Protein AF-X1MG03-F1 (afdb_monomer_lite)

pLDDT: mean 82.65, std 14.39, range [46.81, 97.56]

Radius of gyration: 18.46 Å; chains: 1; bounding box: 47×20×49 Å

InterPro domains:
  IPR018658 Domain of unknown function DUF2089 [PF09862] (13-58)

Foldseek 3Di:
DDDPPDPDLLVPDDPVLNVLVVVCVVCVNPLVSVCVVVVDDPVVNVVSVVSNCVSSVHDDDPPVPQLVNCVVVVVDDPVRNVVVVVVVVVD

Secondary structure (DSSP, 8-state):
--------SGGGS-HHHHHHHHHHHHTTT-HHHHHHHH---HHHHHHHHHHHHHHTTPPP------HHHHHHTTSS-HHHHHHHHHHHHT-

Sequence (91 aa):
MKKDFSPCEFCQLPEDDYEFLKIFVRTQGKITDIEKILGISYPTIKAKIDDLLKNLKLSPIEEKQDPLDALSQGKLSVDEAVAILKQRRKK

Structure (mmCIF, N/CA/C/O backbone):
data_AF-X1MG03-F1
#
_entry.id   AF-X1MG03-F1
#
loop_
_atom_site.group_PDB
_atom_site.id
_atom_site.type_symbol
_atom_site.label_atom_id
_atom_site.label_alt_id
_atom_site.label_comp_id
_atom_site.label_asym_id
_atom_site.label_entity_id
_atom_site.label_seq_id
_atom_site.pdbx_PDB_ins_code
_atom_site.Cartn_x
_atom_site.Cartn_y
_atom_site.Cartn_z
_atom_site.occupancy
_atom_site.B_iso_or_equiv
_atom_site.auth_seq_id
_atom_site.auth_c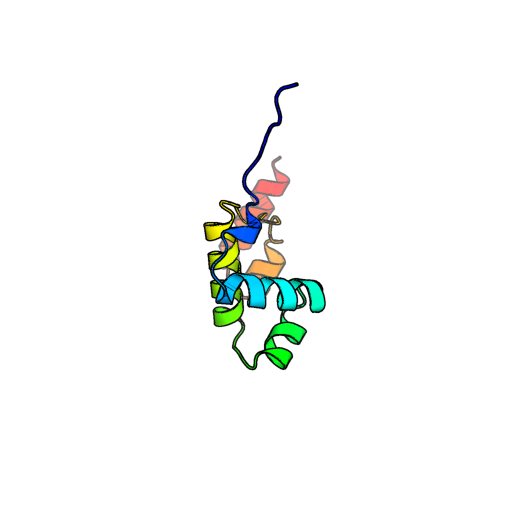omp_id
_atom_site.auth_asym_id
_atom_site.auth_atom_id
_atom_site.pdbx_PDB_model_num
ATOM 1 N N . MET A 1 1 ? 32.854 13.274 -15.719 1.00 46.81 1 MET A N 1
ATOM 2 C CA . MET A 1 1 ? 31.454 13.308 -15.245 1.00 46.81 1 MET A CA 1
ATOM 3 C C . MET A 1 1 ? 31.056 11.902 -14.833 1.00 46.81 1 MET A C 1
ATOM 5 O O . MET A 1 1 ? 30.922 11.055 -15.707 1.00 46.81 1 MET A O 1
ATOM 9 N N . LYS A 1 2 ? 30.934 11.623 -13.531 1.00 48.94 2 LYS A N 1
ATOM 10 C CA . LYS A 1 2 ? 30.268 10.396 -13.083 1.00 48.94 2 LYS A CA 1
ATOM 11 C C . LYS A 1 2 ? 28.776 10.593 -13.338 1.00 48.94 2 LYS A C 1
ATOM 13 O O . LYS A 1 2 ? 28.187 11.515 -12.789 1.00 48.94 2 LYS A O 1
ATOM 18 N N . LYS A 1 3 ? 28.203 9.810 -14.249 1.00 57.22 3 LYS A N 1
ATOM 19 C CA . LYS A 1 3 ? 26.751 9.668 -14.328 1.00 57.22 3 LYS A CA 1
ATOM 20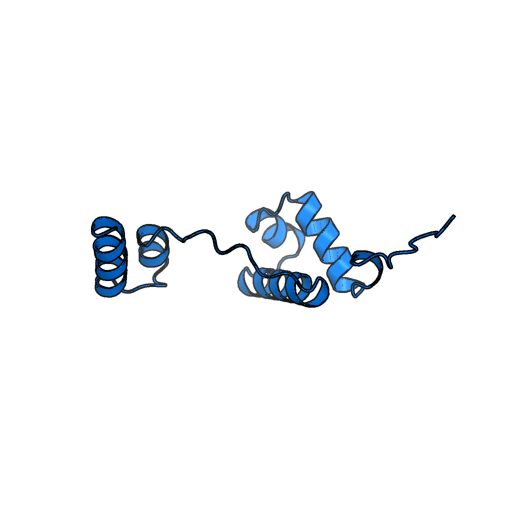 C C . LYS A 1 3 ? 26.376 8.661 -13.251 1.00 57.22 3 LYS A C 1
ATOM 22 O O . LYS A 1 3 ? 26.634 7.473 -13.426 1.00 57.22 3 LYS A O 1
ATOM 27 N N . ASP A 1 4 ? 25.833 9.147 -12.144 1.00 63.53 4 ASP A N 1
ATOM 28 C CA . ASP A 1 4 ? 25.174 8.294 -11.163 1.00 63.53 4 ASP A CA 1
ATOM 29 C C . ASP A 1 4 ? 23.839 7.857 -11.769 1.00 63.53 4 ASP A C 1
ATOM 31 O O . ASP A 1 4 ? 22.823 8.543 -11.682 1.00 63.53 4 ASP A O 1
ATOM 35 N N . PHE A 1 5 ? 23.866 6.739 -12.491 1.00 69.81 5 PHE A N 1
ATOM 36 C CA . PHE A 1 5 ? 22.651 6.063 -12.918 1.00 69.81 5 PHE A CA 1
ATOM 37 C C . PHE A 1 5 ? 22.116 5.270 -11.731 1.00 69.81 5 PHE A C 1
ATOM 39 O O . PHE A 1 5 ? 22.410 4.085 -11.578 1.00 69.81 5 PHE A O 1
ATOM 46 N N . SER A 1 6 ? 21.354 5.937 -10.869 1.00 73.00 6 SER A N 1
ATOM 47 C CA . SER A 1 6 ? 20.580 5.242 -9.847 1.00 73.00 6 SER A CA 1
ATOM 48 C C . SER A 1 6 ? 19.435 4.488 -10.530 1.00 73.00 6 SER A C 1
ATOM 50 O O . SER A 1 6 ? 18.694 5.098 -11.310 1.00 73.00 6 SER A O 1
ATOM 52 N N . PRO A 1 7 ? 19.274 3.176 -10.292 1.00 76.50 7 PRO A N 1
ATOM 53 C CA . PRO A 1 7 ? 18.117 2.451 -10.790 1.00 76.50 7 PRO A CA 1
ATOM 54 C C . PRO A 1 7 ? 16.839 3.057 -10.198 1.00 76.50 7 PRO A C 1
ATOM 56 O O . PRO A 1 7 ? 16.777 3.381 -9.016 1.00 76.50 7 PRO A O 1
ATOM 59 N N . CYS A 1 8 ? 15.825 3.235 -11.041 1.00 87.25 8 CYS A N 1
ATOM 60 C CA . CYS A 1 8 ? 14.514 3.722 -10.627 1.00 87.25 8 CYS A CA 1
ATOM 61 C C . CYS A 1 8 ? 13.823 2.667 -9.748 1.00 87.25 8 CYS A C 1
ATOM 63 O O . CYS A 1 8 ? 13.449 1.606 -10.246 1.00 87.25 8 CYS A O 1
ATOM 65 N N . GLU A 1 9 ? 13.631 2.967 -8.463 1.00 88.81 9 GLU A N 1
ATOM 66 C CA . GLU A 1 9 ? 13.058 2.036 -7.475 1.00 88.81 9 GLU A CA 1
ATOM 67 C C . GLU A 1 9 ? 11.599 1.672 -7.799 1.00 88.81 9 GLU A C 1
ATOM 69 O O . GLU A 1 9 ? 11.200 0.518 -7.684 1.00 88.81 9 GLU A O 1
ATOM 74 N N . PHE A 1 10 ? 10.820 2.624 -8.320 1.00 90.56 10 PHE A N 1
ATOM 75 C CA . PHE A 1 10 ? 9.434 2.388 -8.744 1.00 90.56 10 PHE A CA 1
ATOM 76 C C . PHE A 1 10 ? 9.324 1.569 -10.034 1.00 90.56 10 PHE A C 1
ATOM 78 O O . PHE A 1 10 ? 8.332 0.880 -10.246 1.00 90.56 10 PHE A O 1
ATOM 85 N N . CYS A 1 11 ? 10.340 1.629 -10.898 1.00 89.88 11 CYS A N 1
ATOM 86 C CA . CYS A 1 11 ? 10.368 0.905 -12.167 1.00 89.88 11 CYS A CA 1
ATOM 87 C C . CYS A 1 11 ? 10.656 -0.593 -11.974 1.00 89.88 11 CYS A C 1
ATOM 89 O O . CYS A 1 11 ? 10.582 -1.358 -12.930 1.00 89.88 11 CYS A O 1
ATOM 91 N N . GLN A 1 12 ? 11.024 -0.997 -10.755 1.00 89.88 12 GLN A N 1
ATOM 92 C CA . GLN A 1 12 ? 11.275 -2.385 -10.369 1.00 89.88 12 GLN A CA 1
ATOM 93 C C . GLN A 1 12 ? 10.076 -3.026 -9.659 1.00 89.88 12 GLN A C 1
ATOM 95 O O . GLN A 1 12 ? 10.148 -4.200 -9.298 1.00 89.88 12 GLN A O 1
ATOM 100 N N . LEU A 1 13 ? 8.992 -2.272 -9.443 1.00 94.25 13 LEU A N 1
ATOM 101 C CA . LEU A 1 13 ? 7.783 -2.808 -8.832 1.00 94.25 13 LEU A CA 1
ATOM 102 C C . LEU A 1 13 ? 7.133 -3.860 -9.744 1.00 94.25 13 LEU A C 1
ATOM 104 O O . LEU A 1 13 ? 7.116 -3.678 -10.965 1.00 94.25 13 LEU A O 1
ATOM 108 N N . PRO A 1 14 ? 6.552 -4.929 -9.169 1.00 94.38 14 PRO A N 1
ATOM 109 C CA . PRO A 1 14 ? 5.621 -5.784 -9.893 1.00 94.38 14 PRO A CA 1
ATOM 110 C C . PRO A 1 14 ? 4.494 -4.960 -10.530 1.00 94.38 14 PRO A C 1
ATOM 112 O O . PRO A 1 14 ? 4.078 -3.940 -9.978 1.00 94.38 14 PRO A O 1
ATOM 115 N N . GLU A 1 15 ? 3.969 -5.415 -11.669 1.00 94.75 15 GLU A N 1
ATOM 116 C CA . GLU A 1 15 ? 2.911 -4.704 -12.403 1.00 94.75 15 GLU A CA 1
ATOM 117 C C . GLU A 1 15 ? 1.685 -4.420 -11.519 1.00 94.75 15 GLU A C 1
ATOM 119 O O . GLU A 1 15 ? 1.216 -3.284 -11.459 1.00 94.75 15 GLU A O 1
ATOM 124 N N . ASP A 1 16 ? 1.247 -5.411 -10.739 1.00 94.25 16 ASP A N 1
ATOM 125 C CA . ASP A 1 16 ? 0.116 -5.281 -9.811 1.00 94.25 16 ASP A CA 1
ATOM 126 C C . ASP A 1 16 ? 0.326 -4.191 -8.748 1.00 94.25 16 ASP A C 1
ATOM 128 O O . ASP A 1 16 ? -0.608 -3.463 -8.395 1.00 94.25 16 ASP A O 1
ATOM 132 N N . ASP A 1 17 ? 1.551 -4.061 -8.242 1.00 95.56 17 ASP A N 1
ATOM 133 C CA . ASP A 1 17 ? 1.910 -3.062 -7.237 1.00 95.56 17 ASP A CA 1
ATOM 134 C C . ASP A 1 17 ? 2.005 -1.670 -7.853 1.00 95.56 17 ASP A C 1
ATOM 136 O O . ASP A 1 17 ? 1.573 -0.685 -7.252 1.00 95.56 17 ASP A O 1
ATOM 140 N N . TYR A 1 18 ? 2.524 -1.580 -9.077 1.00 96.12 18 TYR A N 1
ATOM 141 C CA . TYR A 1 18 ? 2.575 -0.332 -9.825 1.00 96.12 18 TYR A CA 1
ATOM 142 C C . TYR A 1 18 ? 1.166 0.191 -10.154 1.00 96.12 18 TYR A C 1
ATOM 144 O O . TYR A 1 18 ? 0.876 1.378 -9.969 1.00 96.12 18 TYR A O 1
ATOM 152 N N . GLU A 1 19 ? 0.257 -0.686 -10.587 1.00 96.44 19 GLU A N 1
ATOM 153 C CA . GLU A 1 19 ? -1.153 -0.343 -10.799 1.00 96.44 19 GLU A CA 1
ATOM 154 C C . GLU A 1 19 ? -1.831 0.091 -9.497 1.00 96.44 19 GLU A C 1
ATOM 156 O O . GLU A 1 19 ? -2.508 1.126 -9.454 1.00 96.44 19 GLU A O 1
ATOM 161 N N . PHE A 1 20 ? -1.599 -0.645 -8.407 1.00 97.12 20 PHE A N 1
ATOM 162 C CA . PHE A 1 20 ? -2.132 -0.280 -7.100 1.00 97.12 20 PHE A CA 1
ATOM 163 C C . PHE A 1 20 ? -1.605 1.081 -6.623 1.00 97.12 20 PHE A C 1
ATOM 165 O O . PHE A 1 20 ? -2.392 1.901 -6.145 1.00 97.12 20 PHE A O 1
ATOM 172 N N . LEU A 1 21 ? -0.317 1.381 -6.820 1.00 97.00 21 LEU A N 1
ATOM 173 C CA . LEU A 1 21 ? 0.282 2.670 -6.472 1.00 97.00 21 LEU A CA 1
ATOM 174 C C . LEU A 1 21 ? -0.393 3.833 -7.214 1.00 97.00 21 LEU A C 1
ATOM 176 O O . LEU A 1 21 ? -0.695 4.860 -6.605 1.00 97.00 21 LEU A O 1
ATOM 180 N N . LYS A 1 22 ? -0.692 3.678 -8.511 1.00 97.44 22 LYS A N 1
ATOM 181 C CA . LYS A 1 22 ? -1.426 4.701 -9.279 1.00 97.44 22 LYS A CA 1
ATOM 182 C C . LYS A 1 22 ? -2.812 4.963 -8.695 1.00 97.44 22 LYS A C 1
ATOM 184 O O . LYS A 1 22 ? -3.227 6.120 -8.602 1.00 97.44 22 LYS A O 1
ATOM 189 N N . ILE A 1 23 ? -3.521 3.912 -8.285 1.00 97.56 23 ILE A N 1
ATOM 190 C CA . ILE A 1 23 ? -4.837 4.037 -7.644 1.00 97.56 23 ILE A CA 1
ATOM 191 C C . ILE A 1 23 ? -4.702 4.727 -6.291 1.00 97.56 23 ILE A C 1
ATOM 193 O O . ILE A 1 23 ? -5.441 5.669 -6.019 1.00 97.56 23 ILE A O 1
ATOM 197 N N . PHE A 1 24 ? -3.731 4.313 -5.480 1.00 96.81 24 PHE A N 1
ATOM 198 C CA . PHE A 1 24 ? -3.460 4.907 -4.177 1.00 96.81 24 PHE A CA 1
ATOM 199 C C . PHE A 1 24 ? -3.190 6.417 -4.284 1.00 96.81 24 PHE A C 1
ATOM 201 O O . PHE A 1 24 ? -3.769 7.208 -3.541 1.00 96.81 24 PHE A O 1
ATOM 208 N N . VAL A 1 25 ? -2.371 6.845 -5.251 1.00 96.88 25 VAL A N 1
ATOM 209 C CA . VAL A 1 25 ? -2.112 8.273 -5.507 1.00 96.88 25 VAL A CA 1
ATOM 210 C C . VAL A 1 25 ? -3.374 8.983 -6.003 1.00 96.88 25 VAL A C 1
ATOM 212 O O . VAL A 1 25 ? -3.691 10.073 -5.526 1.00 96.88 25 VAL A O 1
ATOM 215 N N . ARG A 1 26 ? -4.136 8.366 -6.916 1.00 97.56 26 ARG A N 1
ATOM 216 C CA . ARG A 1 26 ? -5.391 8.924 -7.449 1.00 97.56 26 ARG A CA 1
ATOM 217 C C . ARG A 1 26 ? -6.434 9.170 -6.355 1.00 97.56 26 ARG A C 1
ATOM 219 O O . ARG A 1 26 ? -7.176 10.145 -6.445 1.00 97.56 26 ARG A O 1
ATOM 226 N N . THR A 1 27 ? -6.495 8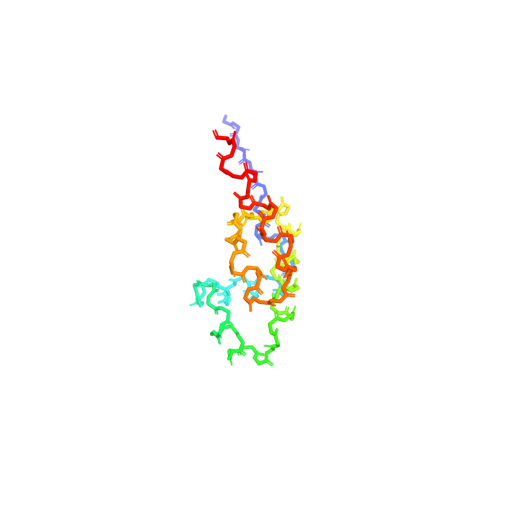.317 -5.336 1.00 96.12 27 THR A N 1
ATOM 227 C CA . THR A 1 27 ? -7.403 8.470 -4.187 1.00 96.12 27 THR A CA 1
ATOM 228 C C . THR A 1 27 ? -6.802 9.289 -3.048 1.00 96.12 27 THR A C 1
ATOM 230 O O . THR A 1 27 ? -7.449 9.461 -2.016 1.00 96.12 27 THR A O 1
ATOM 233 N N . GLN A 1 28 ? -5.576 9.800 -3.201 1.00 95.75 28 GLN A N 1
ATOM 234 C CA . GLN A 1 28 ? -4.836 10.490 -2.139 1.00 95.75 28 GLN A CA 1
ATOM 235 C C . GLN A 1 28 ? -4.692 9.628 -0.868 1.00 95.75 28 GLN A C 1
ATOM 237 O O . GLN A 1 28 ? -4.715 10.148 0.245 1.00 95.75 28 GLN A O 1
ATOM 242 N N . GLY A 1 29 ? -4.619 8.303 -1.022 1.00 88.94 29 GLY A N 1
ATOM 243 C CA . GLY A 1 29 ? -4.550 7.350 0.087 1.00 88.94 29 GLY A CA 1
ATOM 244 C C . GLY A 1 29 ? -5.860 7.151 0.859 1.00 88.94 29 GLY A C 1
ATOM 245 O O . GLY A 1 29 ? -5.862 6.476 1.888 1.00 88.94 29 GLY A O 1
ATOM 246 N N . LYS A 1 30 ? -6.993 7.697 0.392 1.00 89.06 30 LYS A N 1
ATOM 247 C CA . LYS A 1 30 ? -8.299 7.494 1.036 1.00 89.06 30 LYS A CA 1
ATOM 248 C C . LYS A 1 30 ? -8.755 6.050 0.868 1.00 89.06 30 LYS A C 1
ATOM 250 O O . LYS A 1 30 ? -9.218 5.650 -0.197 1.00 89.06 30 LYS A O 1
ATOM 255 N N . ILE A 1 31 ? -8.665 5.284 1.950 1.00 90.38 31 ILE A N 1
ATOM 256 C CA . ILE A 1 31 ? -9.031 3.864 1.997 1.00 90.38 31 ILE A CA 1
ATOM 257 C C . ILE A 1 31 ? -10.456 3.620 1.493 1.00 90.38 31 ILE A C 1
ATOM 259 O O . ILE A 1 31 ? -10.656 2.746 0.661 1.00 90.38 31 ILE A O 1
ATOM 263 N N . THR A 1 32 ? -11.422 4.432 1.923 1.00 88.75 32 THR A N 1
ATOM 264 C CA . THR A 1 32 ? -12.831 4.300 1.518 1.00 88.75 32 THR A CA 1
ATOM 265 C C . THR A 1 32 ? -13.040 4.462 0.013 1.00 88.75 32 THR A C 1
ATOM 267 O O . THR A 1 32 ? -13.926 3.829 -0.559 1.00 88.75 32 THR A O 1
ATOM 270 N N . ASP A 1 33 ? -12.234 5.293 -0.646 1.00 95.44 33 ASP A N 1
ATOM 271 C CA . ASP A 1 33 ? -12.295 5.470 -2.096 1.00 95.44 33 ASP A CA 1
ATOM 272 C C . ASP A 1 33 ? -11.606 4.305 -2.817 1.00 95.44 33 ASP A C 1
ATOM 274 O O . ASP A 1 33 ? -12.093 3.847 -3.849 1.00 95.44 33 ASP A O 1
ATOM 278 N N . ILE A 1 34 ? -10.524 3.764 -2.246 1.00 96.25 34 ILE A N 1
ATOM 279 C CA . ILE A 1 34 ? -9.851 2.564 -2.763 1.00 96.25 34 ILE A CA 1
ATOM 280 C C . ILE A 1 34 ? -10.783 1.347 -2.670 1.00 96.25 34 ILE A C 1
ATOM 282 O O . ILE A 1 34 ? -10.920 0.626 -3.654 1.00 96.25 34 ILE A O 1
ATOM 286 N N . GLU A 1 35 ? -11.468 1.150 -1.538 1.00 93.12 35 GLU A N 1
ATOM 287 C CA . GLU A 1 35 ? -12.462 0.080 -1.353 1.00 93.12 35 GLU A CA 1
ATOM 288 C C . GLU A 1 35 ? -13.559 0.155 -2.418 1.00 93.12 35 GLU A C 1
ATOM 290 O O . GLU A 1 35 ? -13.895 -0.857 -3.028 1.00 93.12 35 GLU A O 1
ATOM 295 N N . LYS A 1 36 ? -14.080 1.356 -2.702 1.00 94.94 36 LYS A N 1
ATOM 296 C CA . LYS A 1 36 ? -15.112 1.559 -3.731 1.00 94.94 36 LYS A CA 1
ATOM 297 C C . LYS A 1 36 ? -14.609 1.293 -5.148 1.00 94.94 36 LYS A C 1
ATOM 299 O O . LYS A 1 36 ? -15.343 0.716 -5.941 1.00 94.94 36 LYS A O 1
ATOM 304 N N . ILE A 1 37 ? -13.396 1.743 -5.480 1.00 96.12 37 ILE A N 1
ATOM 305 C CA . ILE A 1 37 ? -12.828 1.604 -6.831 1.00 96.12 37 ILE A CA 1
ATOM 306 C C . ILE A 1 37 ? -12.454 0.151 -7.121 1.00 96.12 37 ILE A C 1
ATOM 308 O O . ILE A 1 37 ? -12.700 -0.335 -8.221 1.00 96.12 37 ILE A O 1
ATOM 312 N N . LEU A 1 38 ? -11.843 -0.529 -6.150 1.00 95.25 38 LEU A N 1
ATOM 313 C CA . LEU A 1 38 ? -11.315 -1.879 -6.330 1.00 95.25 38 LEU A CA 1
ATOM 314 C C . LEU A 1 38 ? -12.287 -2.981 -5.895 1.00 95.25 38 LEU A C 1
ATOM 316 O O . LEU A 1 38 ? -12.081 -4.133 -6.261 1.00 95.25 38 LEU A O 1
ATOM 320 N N . GLY A 1 39 ? -13.326 -2.660 -5.120 1.00 95.56 39 GLY A N 1
ATOM 321 C CA . GLY A 1 39 ? -14.288 -3.645 -4.617 1.00 95.56 39 GLY A CA 1
ATOM 322 C C . GLY A 1 39 ? -13.679 -4.655 -3.640 1.00 95.56 39 GLY A C 1
ATOM 323 O O . GLY A 1 39 ? -14.164 -5.780 -3.538 1.00 95.56 39 GLY A O 1
ATOM 324 N N . ILE A 1 40 ? -12.600 -4.283 -2.948 1.00 93.75 40 ILE A N 1
ATOM 325 C CA . ILE A 1 40 ? -11.863 -5.154 -2.023 1.00 93.75 40 ILE A CA 1
ATOM 326 C C . ILE A 1 40 ? -11.970 -4.657 -0.586 1.00 93.75 40 ILE A C 1
ATOM 328 O O . ILE A 1 40 ? -12.209 -3.480 -0.336 1.00 93.75 40 ILE A O 1
ATOM 332 N N . SER A 1 41 ? -11.765 -5.571 0.361 1.00 89.12 41 SER A N 1
ATOM 333 C CA . SER A 1 41 ? -11.860 -5.275 1.790 1.00 89.12 41 SER A CA 1
ATOM 334 C C . SER A 1 41 ? -10.654 -4.484 2.309 1.00 89.12 41 SER A C 1
ATOM 336 O O . SER A 1 41 ? -9.540 -4.633 1.799 1.00 89.12 41 SER A O 1
ATOM 338 N N . TYR A 1 42 ? -10.843 -3.723 3.389 1.00 84.62 42 TYR A N 1
ATOM 339 C CA . TYR A 1 42 ? -9.751 -3.056 4.101 1.00 84.62 42 TYR A CA 1
ATOM 340 C C . TYR A 1 42 ? -8.526 -3.952 4.399 1.00 84.62 42 TYR A C 1
ATOM 342 O O . TYR A 1 42 ? -7.412 -3.525 4.083 1.00 84.62 42 TYR A O 1
ATOM 350 N N . PRO A 1 43 ? -8.662 -5.191 4.930 1.00 87.69 43 PRO A N 1
ATOM 351 C CA . PRO A 1 43 ? -7.519 -6.094 5.098 1.00 87.69 43 PRO A CA 1
ATOM 352 C C . PRO A 1 43 ? -6.734 -6.349 3.806 1.00 87.69 43 PRO A C 1
ATOM 354 O O . PRO A 1 43 ? -5.508 -6.398 3.832 1.00 87.69 43 PRO A O 1
ATOM 357 N N . THR A 1 44 ? -7.425 -6.461 2.670 1.00 92.75 44 THR A N 1
ATOM 358 C CA . THR A 1 44 ? -6.796 -6.652 1.356 1.00 92.75 44 THR A CA 1
ATOM 359 C C . THR A 1 44 ? -6.028 -5.407 0.914 1.00 92.75 44 THR A C 1
ATOM 361 O O . THR A 1 4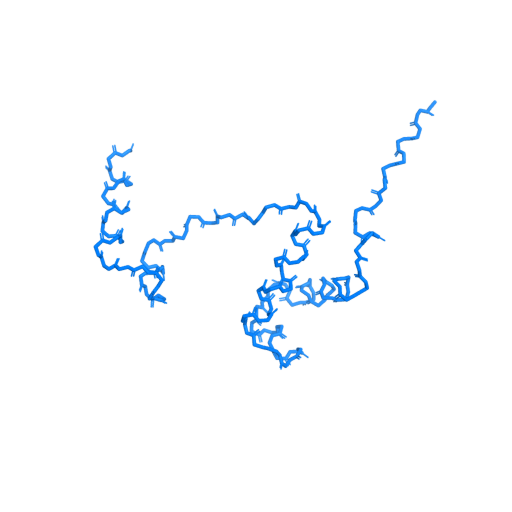4 ? -4.924 -5.521 0.390 1.00 92.75 44 THR A O 1
ATOM 364 N N . ILE A 1 45 ? -6.579 -4.212 1.147 1.00 94.56 45 ILE A N 1
ATOM 365 C CA . ILE A 1 45 ? -5.891 -2.946 0.848 1.00 94.56 45 ILE A CA 1
ATOM 366 C C . ILE A 1 45 ? -4.641 -2.809 1.708 1.00 94.56 45 ILE A C 1
ATOM 368 O O . ILE A 1 45 ? -3.587 -2.443 1.199 1.00 94.56 45 ILE A O 1
ATOM 372 N N . LYS A 1 46 ? -4.745 -3.130 3.002 1.00 91.75 46 LYS A N 1
ATOM 373 C CA . LYS A 1 46 ? -3.607 -3.083 3.917 1.00 91.75 46 LYS A CA 1
ATOM 374 C C . LYS A 1 46 ? -2.490 -4.029 3.471 1.00 91.75 46 LYS A C 1
ATOM 376 O O . LYS A 1 46 ? -1.357 -3.581 3.381 1.00 91.75 46 LYS A O 1
ATOM 381 N N . ALA A 1 47 ? -2.820 -5.269 3.103 1.00 94.31 47 ALA A N 1
ATOM 382 C CA . ALA A 1 47 ? -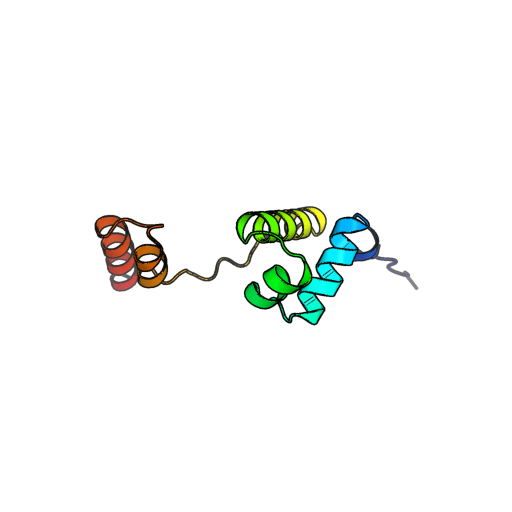1.843 -6.208 2.551 1.00 94.31 47 ALA A CA 1
ATOM 383 C C . ALA A 1 47 ? -1.130 -5.639 1.308 1.00 94.31 47 ALA A C 1
ATOM 385 O O . ALA A 1 47 ? 0.092 -5.679 1.242 1.00 94.31 47 ALA A O 1
ATOM 386 N N . LYS A 1 48 ? -1.865 -5.009 0.379 1.00 95.50 48 LYS A N 1
ATOM 387 C CA . LYS A 1 48 ? -1.266 -4.348 -0.797 1.00 95.50 48 LYS A CA 1
ATOM 388 C C . LYS A 1 48 ? -0.349 -3.170 -0.440 1.00 95.50 48 LYS A C 1
ATOM 390 O O . LYS A 1 48 ? 0.653 -2.947 -1.112 1.00 95.50 48 LYS A O 1
ATOM 395 N N . ILE A 1 49 ? -0.677 -2.401 0.600 1.00 95.12 49 ILE A N 1
ATOM 396 C CA . ILE A 1 49 ? 0.200 -1.331 1.106 1.00 95.12 49 ILE A CA 1
ATOM 397 C C . ILE A 1 49 ? 1.467 -1.934 1.728 1.00 95.12 49 ILE A C 1
ATOM 399 O O . ILE A 1 49 ? 2.561 -1.439 1.468 1.00 95.12 49 ILE A O 1
ATOM 403 N N . ASP A 1 50 ? 1.329 -3.003 2.512 1.00 93.75 50 ASP A N 1
ATOM 404 C CA . ASP A 1 50 ? 2.456 -3.697 3.141 1.00 93.75 50 ASP A CA 1
ATOM 405 C C . ASP A 1 50 ? 3.403 -4.303 2.083 1.00 93.75 50 ASP A C 1
ATOM 407 O O . ASP A 1 50 ? 4.625 -4.190 2.209 1.00 93.75 50 ASP A O 1
ATOM 411 N N . ASP A 1 51 ? 2.856 -4.864 1.000 1.00 95.12 51 ASP A N 1
ATOM 412 C CA . ASP A 1 51 ? 3.628 -5.367 -0.144 1.00 95.12 51 ASP A CA 1
ATOM 413 C C . ASP A 1 51 ? 4.389 -4.240 -0.864 1.00 95.12 51 ASP A C 1
ATOM 415 O O . ASP A 1 51 ? 5.593 -4.368 -1.112 1.00 95.12 51 ASP A O 1
ATOM 419 N N . LEU A 1 52 ? 3.740 -3.092 -1.108 1.00 95.62 52 LEU A N 1
ATOM 420 C CA . LEU A 1 52 ? 4.398 -1.901 -1.661 1.00 95.62 52 LEU A CA 1
ATOM 421 C C . LEU A 1 52 ? 5.554 -1.417 -0.780 1.00 95.62 52 LEU A C 1
ATOM 423 O O . LEU A 1 52 ? 6.641 -1.137 -1.286 1.00 95.62 52 LEU A O 1
ATOM 427 N N . LEU A 1 53 ? 5.336 -1.322 0.535 1.00 94.25 53 LEU A N 1
ATOM 428 C CA . LEU A 1 53 ? 6.371 -0.920 1.490 1.00 94.25 53 LEU A CA 1
ATOM 429 C C . LEU A 1 53 ? 7.560 -1.880 1.438 1.00 94.25 53 LEU A C 1
ATOM 431 O O . LEU A 1 53 ? 8.706 -1.440 1.343 1.00 94.25 53 LEU A O 1
ATOM 435 N N . LYS A 1 54 ? 7.298 -3.189 1.416 1.00 93.81 54 LYS A N 1
ATOM 436 C CA . LYS A 1 54 ? 8.334 -4.219 1.310 1.00 93.81 54 LYS A CA 1
ATOM 437 C C . LYS A 1 54 ? 9.130 -4.105 0.008 1.00 93.81 54 LYS A C 1
ATOM 439 O O . LYS A 1 54 ? 10.360 -4.144 0.055 1.00 93.81 54 LYS A O 1
ATOM 444 N N . ASN A 1 55 ? 8.461 -3.935 -1.132 1.00 94.25 55 ASN A N 1
ATOM 445 C CA . ASN A 1 55 ? 9.119 -3.845 -2.438 1.00 94.25 55 ASN A CA 1
ATOM 446 C C . ASN A 1 55 ? 9.918 -2.546 -2.609 1.00 94.25 55 ASN A C 1
ATOM 448 O O . ASN A 1 55 ? 10.991 -2.562 -3.211 1.00 94.25 55 ASN A O 1
ATOM 452 N N . LEU A 1 56 ? 9.464 -1.454 -1.991 1.00 93.62 56 LEU A N 1
ATOM 453 C CA . LEU A 1 56 ? 10.201 -0.189 -1.914 1.00 93.62 56 LEU A CA 1
ATOM 454 C C . LEU A 1 56 ? 11.236 -0.153 -0.777 1.00 93.62 56 LEU A C 1
ATOM 456 O O . LEU A 1 56 ? 11.935 0.845 -0.627 1.00 93.62 56 LEU A O 1
ATOM 460 N N . LYS A 1 57 ? 11.356 -1.222 0.024 1.00 93.00 57 LYS A N 1
ATOM 461 C CA . LYS A 1 57 ? 12.243 -1.304 1.201 1.00 93.00 57 LYS A CA 1
ATOM 462 C C . LYS A 1 57 ? 12.013 -0.160 2.199 1.00 93.00 57 LYS A C 1
ATOM 464 O O . LYS A 1 57 ? 12.952 0.338 2.820 1.00 93.00 57 LYS A O 1
ATOM 469 N N . LEU A 1 58 ? 10.757 0.248 2.347 1.00 91.88 58 LEU A N 1
ATOM 470 C CA . LEU A 1 58 ? 10.308 1.285 3.265 1.00 91.88 58 LEU A CA 1
ATOM 471 C C . LEU A 1 58 ? 9.695 0.663 4.517 1.00 91.88 58 LEU A C 1
ATOM 473 O O . LEU A 1 58 ? 9.080 -0.402 4.473 1.00 91.88 58 LEU A O 1
ATOM 477 N N . SER A 1 59 ? 9.811 1.382 5.628 1.00 88.75 59 SER A N 1
ATOM 478 C CA . SER A 1 59 ? 9.052 1.089 6.840 1.00 88.75 59 SER A CA 1
ATOM 479 C C . SER A 1 59 ? 7.843 2.018 6.912 1.00 88.75 59 SER A C 1
ATOM 481 O O . SER A 1 59 ? 7.976 3.200 6.573 1.00 88.75 59 SER A O 1
ATOM 483 N N . PRO A 1 60 ? 6.675 1.533 7.367 1.00 85.31 60 PRO A N 1
ATOM 484 C CA . PRO A 1 60 ? 5.551 2.414 7.635 1.00 85.31 60 PRO A CA 1
ATOM 485 C C . PRO A 1 60 ? 5.972 3.465 8.664 1.00 85.31 60 PRO A C 1
ATOM 487 O O . PRO A 1 60 ? 6.668 3.166 9.638 1.00 85.31 60 PRO A O 1
ATOM 490 N N . ILE A 1 61 ? 5.545 4.708 8.451 1.00 79.94 61 ILE A N 1
ATOM 491 C CA . ILE A 1 61 ? 5.662 5.731 9.483 1.00 79.94 61 ILE A CA 1
ATOM 492 C C . ILE A 1 61 ? 4.627 5.361 10.538 1.00 79.94 61 ILE A C 1
ATOM 494 O O . ILE A 1 61 ? 3.427 5.535 10.330 1.00 79.94 61 ILE A O 1
ATOM 498 N N . GLU A 1 62 ? 5.088 4.806 11.655 1.00 66.88 62 GLU A N 1
ATOM 499 C CA . GLU A 1 62 ? 4.251 4.652 12.834 1.00 66.88 62 GLU A CA 1
ATOM 500 C C . GLU A 1 62 ? 3.914 6.055 13.343 1.00 66.88 62 GLU A C 1
ATOM 502 O O . GLU A 1 62 ? 4.657 6.671 14.113 1.00 66.88 62 GLU A O 1
ATOM 507 N N . GLU A 1 63 ? 2.777 6.593 12.903 1.00 51.69 63 GLU A N 1
ATOM 508 C CA . GLU A 1 63 ? 2.110 7.604 13.702 1.00 51.69 63 GLU A CA 1
ATOM 509 C C . GLU A 1 63 ? 1.910 6.970 15.073 1.00 51.69 63 GLU A C 1
ATOM 511 O O . GLU A 1 63 ? 1.364 5.86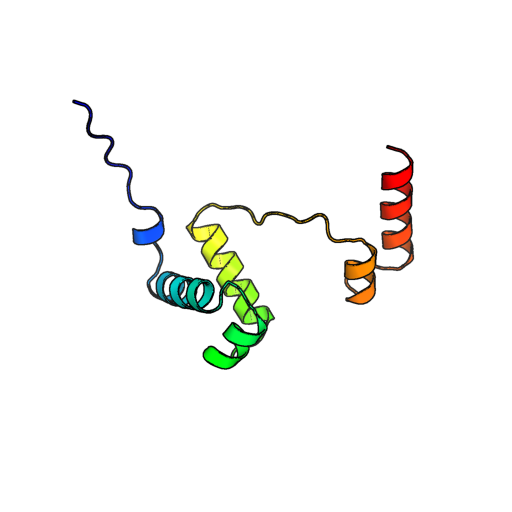8 15.178 1.00 51.69 63 GLU A O 1
ATOM 516 N N . LYS A 1 64 ? 2.411 7.629 16.124 1.00 48.84 64 LYS A N 1
ATOM 517 C CA . LYS A 1 64 ? 2.082 7.277 17.503 1.00 48.84 64 LYS A CA 1
ATOM 518 C C . LYS A 1 64 ? 0.562 7.281 17.596 1.00 48.84 64 LYS A C 1
ATOM 520 O O . LYS A 1 64 ? -0.003 8.338 17.864 1.00 48.84 64 LYS A O 1
ATOM 525 N N . GLN A 1 65 ? -0.073 6.130 17.375 1.00 52.38 65 GLN A N 1
ATOM 526 C CA . GLN A 1 65 ? -1.511 5.996 17.513 1.00 52.38 65 GLN A CA 1
ATOM 527 C C . GLN A 1 65 ? -1.865 6.582 18.869 1.00 52.38 65 GLN A C 1
ATOM 529 O O . GLN A 1 65 ? -1.184 6.320 19.877 1.00 52.38 65 GLN A O 1
ATOM 534 N N . ASP A 1 66 ? -2.854 7.471 18.876 1.00 60.00 66 ASP A N 1
ATOM 535 C CA . ASP A 1 66 ? -3.411 7.899 20.137 1.00 60.00 66 ASP A CA 1
ATOM 536 C C . ASP A 1 66 ? -3.918 6.621 20.821 1.00 60.00 66 ASP A C 1
ATOM 538 O O . ASP A 1 66 ? -4.688 5.868 20.214 1.00 60.00 66 ASP A O 1
ATOM 542 N N . PRO A 1 67 ? -3.455 6.303 22.041 1.00 61.84 67 PRO A N 1
ATOM 543 C CA . PRO A 1 67 ? -3.934 5.134 22.767 1.00 61.84 67 PRO A CA 1
ATOM 544 C C . PRO A 1 67 ? -5.465 5.101 22.862 1.00 61.84 67 PRO A C 1
ATOM 546 O O . PRO A 1 67 ? -6.042 4.023 22.962 1.00 61.84 67 PRO A O 1
ATOM 549 N N . LEU A 1 68 ? -6.118 6.268 22.794 1.00 65.69 68 LEU A N 1
ATOM 550 C CA . LEU A 1 68 ? -7.571 6.402 22.759 1.00 65.69 68 LEU A CA 1
ATOM 551 C C . LEU A 1 68 ? -8.188 5.908 21.441 1.00 65.69 68 LEU A C 1
ATOM 553 O O . LEU A 1 68 ? -9.236 5.262 21.478 1.00 65.69 68 LEU A O 1
ATOM 557 N N . ASP A 1 69 ? -7.539 6.131 20.298 1.00 69.62 69 ASP A N 1
ATOM 558 C CA . ASP A 1 69 ? -7.991 5.606 19.002 1.00 69.62 69 ASP A CA 1
ATOM 559 C C . ASP A 1 69 ? -7.771 4.092 18.908 1.00 69.62 69 ASP A C 1
ATOM 561 O O . ASP A 1 69 ? -8.642 3.359 18.436 1.00 69.62 69 ASP A O 1
ATOM 565 N N . ALA A 1 70 ? -6.639 3.599 19.419 1.00 66.06 70 ALA A N 1
ATOM 566 C CA . ALA A 1 70 ? -6.359 2.165 19.489 1.00 66.06 70 ALA A CA 1
ATOM 567 C C . ALA A 1 70 ? -7.343 1.427 20.421 1.00 66.06 70 ALA A C 1
ATOM 569 O O . ALA A 1 70 ? -7.807 0.336 20.081 1.00 66.06 70 ALA A O 1
ATOM 570 N N . LEU A 1 71 ? -7.719 2.046 21.549 1.00 72.81 71 LEU A N 1
ATOM 571 C CA . LEU A 1 71 ? -8.759 1.551 22.456 1.00 72.81 71 LEU A CA 1
ATOM 572 C C . LEU A 1 71 ? -10.145 1.561 21.794 1.00 72.81 71 LEU A C 1
ATOM 574 O O . LEU A 1 71 ? -10.864 0.567 21.856 1.00 72.81 71 LEU A O 1
ATOM 578 N N . SER A 1 72 ? -10.506 2.654 21.115 1.00 68.62 72 SER A N 1
ATOM 579 C CA . SER A 1 72 ? -11.809 2.795 20.441 1.00 68.62 72 SER A CA 1
ATOM 580 C C . SER A 1 72 ? -11.994 1.793 19.298 1.00 68.62 72 SER A C 1
ATOM 582 O O . SER A 1 72 ? -13.109 1.363 19.018 1.00 68.62 72 SER A O 1
ATOM 584 N N . GLN A 1 73 ? -10.897 1.379 18.659 1.00 76.94 73 GLN A N 1
ATOM 585 C CA . GLN A 1 73 ? -10.885 0.339 17.629 1.00 76.94 73 GLN A CA 1
ATOM 586 C C . GLN A 1 73 ? -10.799 -1.089 18.199 1.00 76.94 73 GLN A C 1
ATOM 588 O O . GLN A 1 73 ? -10.713 -2.040 17.423 1.00 76.94 73 GLN A O 1
ATOM 593 N N . GLY A 1 74 ? -10.783 -1.259 19.528 1.00 70.94 74 GLY A N 1
ATOM 594 C CA . GLY A 1 74 ? -10.667 -2.565 20.186 1.00 70.94 74 GLY A CA 1
ATOM 595 C C . GLY A 1 74 ? -9.313 -3.253 19.985 1.00 70.94 74 GLY A C 1
ATOM 596 O O . GLY A 1 74 ? -9.188 -4.449 20.227 1.00 70.94 74 GLY A O 1
ATOM 597 N N . LYS A 1 75 ? -8.295 -2.512 19.529 1.00 65.00 75 LYS A N 1
ATOM 598 C CA . LYS A 1 75 ? -6.929 -3.013 19.302 1.00 65.00 75 LYS A CA 1
ATOM 599 C C . LYS A 1 75 ? -6.074 -2.985 20.571 1.00 65.00 75 LYS A C 1
ATOM 601 O O . LYS A 1 75 ? -4.933 -3.434 20.538 1.00 65.00 75 LYS A O 1
ATOM 606 N N . LEU A 1 76 ? -6.610 -2.431 21.656 1.00 70.88 76 LEU A N 1
ATOM 607 C CA . LEU A 1 76 ? -5.937 -2.228 22.931 1.00 70.88 76 LEU A CA 1
ATOM 608 C C . LEU A 1 76 ? -6.946 -2.408 24.070 1.00 70.88 76 LEU A C 1
ATOM 610 O O . LEU A 1 76 ? -8.085 -1.953 23.954 1.00 70.88 76 LEU A O 1
ATOM 614 N N . SER A 1 77 ? -6.541 -3.036 25.173 1.00 73.06 77 SER A N 1
ATOM 615 C CA . SER A 1 77 ? -7.344 -3.065 26.399 1.00 73.06 77 SER A CA 1
ATOM 616 C C . SER A 1 77 ? -7.317 -1.707 27.114 1.00 73.06 77 SER A C 1
ATOM 618 O O . SER A 1 77 ? -6.361 -0.935 26.992 1.00 73.06 77 SER A O 1
ATOM 620 N N . VAL A 1 78 ? -8.347 -1.422 27.918 1.00 74.12 78 VAL A N 1
ATOM 621 C CA . VAL A 1 78 ? -8.431 -0.215 28.762 1.00 74.12 78 VAL A CA 1
ATOM 622 C C . VAL A 1 78 ? -7.184 -0.084 29.646 1.00 74.12 78 VAL A C 1
ATOM 624 O O . VAL A 1 78 ? -6.620 1.004 29.761 1.00 74.12 78 VAL A O 1
ATOM 627 N N . ASP A 1 79 ? -6.707 -1.192 30.217 1.00 75.31 79 ASP A N 1
ATOM 628 C CA . ASP A 1 79 ? -5.526 -1.202 31.088 1.00 75.31 79 ASP A CA 1
ATOM 629 C C . ASP A 1 79 ? -4.232 -0.854 30.337 1.00 75.31 79 ASP A C 1
ATOM 631 O O . ASP A 1 79 ? -3.393 -0.097 30.835 1.00 75.31 79 ASP A O 1
ATOM 635 N N . GLU A 1 80 ? -4.090 -1.349 29.108 1.00 72.44 80 GLU A N 1
ATOM 636 C CA . GLU A 1 80 ? -2.936 -1.081 28.248 1.00 72.44 80 GLU A CA 1
ATOM 637 C C . GLU A 1 80 ? -2.933 0.381 27.767 1.00 72.44 80 GLU A C 1
ATOM 639 O O . GLU A 1 80 ? -1.892 1.047 27.792 1.00 72.44 80 GLU A O 1
ATOM 644 N N . ALA A 1 81 ? -4.107 0.932 27.435 1.00 75.06 81 ALA A N 1
ATOM 645 C CA . ALA A 1 81 ? -4.277 2.346 27.097 1.00 75.06 81 ALA A CA 1
ATOM 646 C C . ALA A 1 81 ? -3.874 3.258 28.265 1.00 75.06 81 ALA A C 1
ATOM 648 O O . ALA A 1 81 ? -3.110 4.215 28.095 1.00 75.06 81 ALA A O 1
ATOM 649 N N . VAL A 1 82 ? -4.325 2.928 29.480 1.00 79.38 82 VAL A N 1
ATOM 650 C CA . VAL A 1 82 ? -3.993 3.669 30.704 1.00 79.38 82 VAL A CA 1
ATOM 651 C C . VAL A 1 82 ? -2.492 3.607 31.005 1.00 79.38 82 VAL A C 1
ATOM 653 O O . VAL A 1 82 ? -1.913 4.616 31.423 1.00 79.38 82 VAL A O 1
ATOM 656 N N . ALA A 1 83 ? -1.837 2.466 30.780 1.00 79.25 83 ALA A N 1
ATOM 657 C CA . ALA A 1 83 ? -0.397 2.317 30.987 1.00 79.25 83 ALA A CA 1
ATOM 658 C C . ALA A 1 83 ? 0.423 3.217 30.045 1.00 79.25 83 ALA A C 1
ATOM 660 O O . ALA A 1 83 ? 1.322 3.932 30.504 1.00 79.25 83 ALA A O 1
ATOM 661 N N . ILE A 1 84 ? 0.071 3.255 28.756 1.00 77.25 84 ILE A N 1
ATOM 662 C CA . ILE A 1 84 ? 0.753 4.089 27.755 1.00 77.25 84 ILE A CA 1
ATOM 663 C C . ILE A 1 84 ? 0.567 5.582 28.068 1.00 77.25 84 ILE A C 1
ATOM 665 O O . ILE A 1 84 ? 1.527 6.358 28.015 1.00 77.25 84 ILE A O 1
ATOM 669 N N . LEU A 1 85 ? -0.638 5.997 28.474 1.00 79.69 85 LEU A N 1
ATOM 670 C CA . LEU A 1 85 ? -0.915 7.384 28.868 1.00 79.69 85 LEU A CA 1
ATOM 671 C C . LEU A 1 85 ? -0.151 7.797 30.139 1.00 79.69 85 LEU A C 1
ATOM 673 O O . LEU A 1 85 ? 0.372 8.912 30.217 1.00 79.69 85 LEU A O 1
ATOM 677 N N . LYS A 1 86 ? -0.021 6.899 31.124 1.00 80.38 86 LYS A N 1
ATOM 678 C CA . LYS A 1 86 ? 0.777 7.143 32.339 1.00 80.38 86 LYS A CA 1
ATOM 679 C C . LYS A 1 86 ? 2.273 7.273 32.041 1.00 80.38 86 LYS A C 1
ATOM 681 O O . LYS A 1 86 ? 2.931 8.108 32.659 1.00 80.38 86 LYS A O 1
ATOM 686 N N . GLN A 1 87 ? 2.808 6.495 31.097 1.00 75.94 87 GLN A N 1
ATOM 687 C CA . GLN A 1 87 ? 4.205 6.619 30.666 1.00 75.94 87 GLN A CA 1
ATOM 688 C C . GLN A 1 87 ? 4.474 7.947 29.946 1.00 75.94 87 GLN A C 1
ATOM 690 O O . GLN A 1 87 ? 5.500 8.572 30.206 1.00 75.94 87 GLN A O 1
ATOM 695 N N . ARG A 1 88 ? 3.538 8.429 29.112 1.00 74.06 88 ARG A N 1
ATOM 696 C CA . ARG A 1 88 ? 3.647 9.744 28.450 1.00 74.06 88 ARG A CA 1
ATOM 697 C C . ARG A 1 88 ? 3.660 10.920 29.434 1.00 74.06 88 ARG A C 1
ATOM 699 O O . ARG A 1 88 ? 4.286 11.923 29.138 1.00 74.06 88 ARG A O 1
ATOM 706 N N . ARG A 1 89 ? 3.005 10.796 30.596 1.00 69.31 89 ARG A N 1
ATOM 707 C CA . ARG A 1 89 ? 2.963 11.829 31.653 1.00 69.31 89 ARG A CA 1
ATOM 708 C C . ARG A 1 89 ? 4.213 11.903 32.538 1.00 69.31 89 ARG A C 1
ATOM 710 O O . ARG A 1 89 ? 4.361 12.875 33.268 1.00 69.31 89 ARG A O 1
ATOM 717 N N . LYS A 1 90 ? 5.059 10.866 32.540 1.00 57.09 90 LYS A N 1
ATOM 718 C CA . LYS A 1 90 ? 6.297 10.805 33.343 1.00 57.09 90 LYS A CA 1
ATOM 719 C C . LYS A 1 90 ? 7.541 11.296 32.592 1.00 57.09 90 LYS A C 1
ATOM 721 O O . LYS A 1 90 ? 8.616 11.318 33.188 1.00 57.09 90 LYS A O 1
ATOM 726 N N . LYS A 1 91 ? 7.403 11.626 31.310 1.00 47.72 91 LYS A N 1
ATOM 727 C CA . LYS A 1 91 ? 8.462 12.144 30.445 1.00 47.72 91 LYS A CA 1
ATOM 728 C C . LYS A 1 91 ? 8.222 13.625 30.195 1.00 47.72 91 LYS A C 1
ATOM 730 O O . LYS A 1 91 ? 9.231 14.349 30.101 1.00 47.72 91 LYS A O 1
#

Organism: NCBI:txid412755

=== Feature glossary ===
Reading guide. The protein is described through the following features:

Foldseek 3Di. A 3Di character summarizes, for each residue, the relative orientation of the Cα frame of its nearest spatial neighbor. Because it encodes fold topology rather than chemistry, 3Di alignments detect remote structural similarity that sequence alignment misses.

Contact-map, Ramachandran, and PAE plots. Plot images: a contact map (which residues are close in 3D, as an N×N binary image), a Ramachandran scatter (backbone torsion angles, revealing secondary-structure composition at a glance), and — for AlphaFold structures — a PAE heatmap (pairwise prediction confidence).

Radius of gyration, Cα contacts, bounding box. Radius of gyration (Rg) is the root-mean-square distance of Cα atoms from their centroid — a single number for overall size and compactness. A globular domain of N residues has Rg ≈ 2.2·N^0.38 Å; an extended or disordered chain has a much larger Rg. The Cα contact count is the number of residue pairs whose Cα atoms are within 8 Å and are more than four positions apart in sequence — a standard proxy for tertiary packing density. The bounding box is the smallest axis-aligned box enclosing all Cα atoms.

Secondary structure (8-state, DSSP). Eight-state secondary structure (DSSP): H is the canonical α-helix, G the tighter 3₁₀-helix, I the wider π-helix; E/B are β-structure, T and S are turns and bends, and '-' is everything else. DSSP derives these from the pattern of main-chain N–H···O=C hydrogen bonds, not from the sequence.

B-factor. B-factor (Debye–Waller factor) reflects atomic displacement in the crystal lattice. It is an experimental observable (units Å²), not a prediction; low values mean the atom is pinned down, high values mean it moves or is heterogeneous across the crystal.

pLDDT. pLDDT is the predicted lDDT-Cα score: AlphaFold's confidence that the local environment of each residue (all inter-atomic distances within 15 Å) is correctly placed. It is a per-residue number between 0 and 100, with higher meaning more reliable.

Nearest PDB structures. Nearest PDB neighbors are the top structural matches found by Foldseek when searching this structure against the entire Protein Data Bank. Each hit reports a TM-score (0 to 1; >0.5 almost always implies the same fold) and an E-value. These are *structural* homologs — they may share no detectable sequence similarity.

Solvent-accessible surface area. Accessible surface area quantifies burial. A residue with SASA near zero is packed into the hydrophobic core; one with SASA >100 Å² sits on the surface. Computed here via the Shrake–Rupley numerical algorithm with a 1.4 Å probe.

Rendered structure images. Structure images are PyMOL renders from six orthogonal camera directions. Cartoon representation draws helices as coils and strands as arrows; sticks shows the backbone as bonds; surface shows the solvent-excluded envelope. Rainbow coloring maps sequence position to hue (blue→red, N→C); chain coloring assigns a distinct color per polypeptide.

Backbone torsions (φ/ψ). φ (phi) and ψ (psi) are the two rotatable backbone dihedrals per residue: φ is the C(i-1)–N–Cα–C torsion, ψ is the N–Cα–C–N(i+1) torsion, both in degrees on (−180°, 180°]. α-helical residues cluster near (−60°, −45°); β-strand residues near (−120°, +130°). A Ramachandran plot is simply a scatter of (φ, ψ) for every residue.

Predicted aligned error. Predicted Aligned Error (PAE) is an AlphaFold confidence matrix: entry (i, j) is the expected error in the position of residue j, in ångströms, when the prediction is superimposed on the true structure at residue i. Low PAE within a block of residues means that block is internally rigid and well-predicted; high PAE between two blocks means their relative placement is uncertain even if each block individually is confident.

mmCIF coordinates. Structure coordinates are given as an mmCIF _atom_site loop: one row per atom with element, residue name, chain id, sequence number, and x/y/z position in Å. Only the four main-chain atoms per residue are included here; side chains are omitted to keep the record compact.

InterPro / GO / CATH / organism. Database cross-references. InterPro integrates a dozen domain/family signature databases into unified entries with residue-range hits. GO terms attach function/process/location labels with evidence codes. CATH codes position the fold in a four-level structural taxonomy. Organism is the NCBI-taxonomy species name.

Secondary structure (3-state, P-SEA). SS3 is a coarse helix/strand/coil call (letters a/b/c) made by the P-SEA algorithm from inter-Cα distances and dihedrals. It is less detailed than DSSP but needs only Cα positions.

Sequence. Sequence gives the chain of amino acids in standard one-letter code (A=alanine, C=cysteine, …, Y=tyrosine), read N→C. It is the only feature that is directly encoded by the gene; all structural features are derived from the folded form of this sequence.